Protein AF-A0A924ZFX9-F1 (afdb_monomer_lite)

Sequence (137 aa):
EHDCFSDNTHNSFYYDGLGIQNVYLGHYTRTDGTVITGPALSDLVAAADPAVDAQLKSELAATMAALTALKARADTGMAYDQMIAPGNAEGGALIMGTVDALVTQTASIQRAMGALGLAAAGFEGSDSLDNPTAVFQ

Foldseek 3Di:
DPPVVPLCVLVVQLVVLVVVLCQQQQWDQDPVRDIGHDDHLLVVLCVLPVVLSVQLNVLSVQLNVLSVVLSVVCVVDQGLVNLPPPPNPVSVVSVVSNVVSVVSSVVSVCVSCVSVVNVPPDDPDDCCVVPVVVVVD

pLDDT: mean 92.45, std 11.5, range [55.56, 98.88]

Secondary structure (DSSP, 8-state):
--SGGGT-HHHHHHHHHHHHHHHHHTEEE-TTS-EEE---HHHHHHHH-HHHHHHHHHHHHHHHHHHHHHHHHHHTT--HHHHTSTT-HHHHHHHHHHHHHHHHHHHHHHHHHHHTT-TT------HHHH-GGGGG-

Structure (mmCIF, N/CA/C/O backbone):
data_AF-A0A924ZFX9-F1
#
_entry.id   AF-A0A924ZFX9-F1
#
loop_
_atom_site.group_PDB
_atom_site.id
_atom_site.type_symbol
_atom_site.label_atom_id
_atom_site.label_alt_id
_atom_site.label_comp_id
_atom_site.label_asym_id
_atom_site.label_entity_id
_atom_site.label_seq_id
_atom_site.pdbx_PDB_ins_code
_atom_site.Cartn_x
_atom_site.Cartn_y
_atom_site.Cartn_z
_atom_site.occupancy
_atom_site.B_iso_or_equiv
_atom_site.auth_seq_id
_atom_site.auth_comp_id
_atom_site.auth_asym_id
_atom_site.auth_atom_id
_atom_site.pdbx_PDB_model_num
ATOM 1 N N . GLU A 1 1 ? 15.630 5.091 -5.155 1.00 81.81 1 GLU A N 1
ATOM 2 C CA . GLU A 1 1 ? 15.629 3.643 -5.440 1.00 81.81 1 GLU A CA 1
ATOM 3 C C . GLU A 1 1 ? 16.229 2.916 -4.242 1.00 81.81 1 GLU A C 1
ATOM 5 O O . GLU A 1 1 ? 17.099 3.491 -3.597 1.00 81.81 1 GLU A O 1
ATOM 10 N N . HIS A 1 2 ? 15.750 1.708 -3.940 1.00 84.62 2 HIS A N 1
ATOM 11 C CA . HIS A 1 2 ? 16.272 0.800 -2.907 1.00 84.62 2 HIS A CA 1
ATOM 12 C C . HIS A 1 2 ? 16.592 -0.558 -3.545 1.00 84.62 2 HIS A C 1
ATOM 14 O O . HIS A 1 2 ? 16.018 -0.872 -4.578 1.00 84.62 2 HIS A O 1
ATOM 20 N N . ASP A 1 3 ? 17.481 -1.367 -2.964 1.00 91.31 3 ASP A N 1
ATOM 21 C CA . ASP A 1 3 ? 17.820 -2.714 -3.474 1.00 91.31 3 ASP A CA 1
ATOM 22 C C . ASP A 1 3 ? 18.295 -2.762 -4.943 1.00 91.31 3 ASP A C 1
ATOM 24 O O . ASP A 1 3 ? 18.070 -3.740 -5.656 1.00 91.31 3 ASP A O 1
ATOM 28 N N . CYS A 1 4 ? 18.975 -1.710 -5.408 1.00 88.50 4 CYS A N 1
ATOM 29 C CA . CYS A 1 4 ? 19.415 -1.572 -6.802 1.00 88.50 4 CYS A CA 1
ATOM 30 C C . CYS A 1 4 ? 20.442 -2.629 -7.243 1.00 88.50 4 CYS A C 1
ATOM 32 O O . CYS A 1 4 ? 20.525 -2.953 -8.417 1.00 88.50 4 CYS A O 1
ATOM 34 N N . PHE A 1 5 ? 21.218 -3.213 -6.324 1.00 90.88 5 PHE A N 1
ATOM 35 C CA . PHE A 1 5 ? 22.179 -4.267 -6.680 1.00 90.88 5 PHE A CA 1
ATOM 36 C C . PHE A 1 5 ? 21.525 -5.613 -7.018 1.00 90.88 5 PHE A C 1
ATOM 38 O O . PHE A 1 5 ? 22.186 -6.480 -7.586 1.00 90.88 5 PHE A O 1
ATOM 45 N N . SER A 1 6 ? 20.265 -5.813 -6.631 1.00 93.75 6 SER A N 1
ATOM 46 C CA . SER A 1 6 ? 19.517 -7.052 -6.854 1.00 93.75 6 SER A CA 1
ATOM 47 C C . SER A 1 6 ? 18.289 -6.858 -7.746 1.00 93.75 6 SER A C 1
ATOM 49 O O . SER A 1 6 ? 17.496 -7.789 -7.871 1.00 93.75 6 SER A O 1
ATOM 51 N N . ASP A 1 7 ? 18.117 -5.667 -8.336 1.00 92.12 7 ASP A N 1
ATOM 52 C CA . ASP A 1 7 ? 16.946 -5.264 -9.130 1.00 92.12 7 ASP A CA 1
ATOM 53 C C . ASP A 1 7 ? 15.602 -5.521 -8.420 1.00 92.12 7 ASP A C 1
ATOM 55 O O . ASP A 1 7 ? 14.574 -5.802 -9.042 1.00 92.12 7 ASP A O 1
ATOM 59 N N . ASN A 1 8 ? 15.590 -5.422 -7.085 1.00 96.38 8 ASN A N 1
ATOM 60 C CA . ASN A 1 8 ? 14.489 -5.925 -6.262 1.00 96.38 8 ASN A CA 1
ATOM 61 C C . ASN A 1 8 ? 13.564 -4.834 -5.690 1.00 96.38 8 ASN A C 1
ATOM 63 O O . ASN A 1 8 ? 12.629 -5.152 -4.957 1.00 96.38 8 ASN A O 1
ATOM 67 N N . THR A 1 9 ? 13.764 -3.560 -6.048 1.00 96.56 9 THR A N 1
ATOM 68 C CA . THR A 1 9 ? 13.014 -2.405 -5.506 1.00 96.56 9 THR A CA 1
ATOM 69 C C . THR A 1 9 ? 11.498 -2.594 -5.540 1.00 96.56 9 THR A C 1
ATOM 71 O O . THR A 1 9 ? 10.789 -2.299 -4.581 1.00 96.56 9 THR A O 1
ATOM 74 N N . HIS A 1 10 ? 10.994 -3.107 -6.662 1.00 96.69 10 HIS A N 1
ATOM 75 C CA . HIS A 1 10 ? 9.571 -3.314 -6.899 1.00 96.69 10 HIS A CA 1
ATOM 76 C C . HIS A 1 10 ? 8.964 -4.360 -5.949 1.00 96.69 10 HIS A C 1
ATOM 78 O O . HIS A 1 10 ? 7.811 -4.225 -5.546 1.00 96.69 10 HIS A O 1
ATOM 84 N N . ASN A 1 11 ? 9.737 -5.381 -5.562 1.00 97.56 11 ASN A N 1
ATOM 85 C CA . ASN A 1 11 ? 9.311 -6.371 -4.578 1.00 97.56 11 ASN A CA 1
ATOM 86 C C . ASN A 1 11 ? 9.295 -5.768 -3.179 1.00 97.56 11 ASN A C 1
ATOM 88 O O . ASN A 1 11 ? 8.329 -5.985 -2.456 1.00 97.56 11 ASN A O 1
ATOM 92 N N . SER A 1 12 ? 10.311 -4.984 -2.816 1.00 97.44 12 SER A N 1
ATOM 93 C CA . SER A 1 12 ? 10.366 -4.313 -1.513 1.00 97.44 12 SER A CA 1
ATOM 94 C C . SER A 1 12 ? 9.151 -3.404 -1.319 1.00 97.44 12 SER A C 1
ATOM 96 O O . SER A 1 12 ? 8.390 -3.600 -0.377 1.00 97.44 12 SER A O 1
ATOM 98 N N . PHE A 1 13 ? 8.847 -2.540 -2.293 1.00 97.44 13 PHE A N 1
ATOM 99 C CA . PHE A 1 13 ? 7.642 -1.703 -2.241 1.00 97.44 13 PHE A CA 1
ATOM 100 C C . PHE A 1 13 ? 6.345 -2.514 -2.182 1.00 97.44 13 PHE A C 1
ATOM 102 O O . PHE A 1 13 ? 5.440 -2.179 -1.417 1.00 97.44 13 PHE A O 1
ATOM 109 N N . TYR A 1 14 ? 6.241 -3.584 -2.976 1.00 98.44 14 TYR A N 1
ATOM 110 C CA . TYR A 1 14 ? 5.056 -4.437 -2.974 1.00 98.44 14 TYR A CA 1
ATOM 111 C C . TYR A 1 14 ? 4.818 -5.083 -1.604 1.00 98.44 14 TYR A C 1
ATOM 113 O O . TYR A 1 14 ? 3.699 -5.048 -1.089 1.00 98.44 14 TYR A O 1
ATOM 121 N N . TYR A 1 15 ? 5.859 -5.667 -1.006 1.00 97.88 15 TYR A N 1
ATOM 122 C CA . TYR A 1 15 ? 5.735 -6.381 0.261 1.00 97.88 15 TYR A CA 1
ATOM 123 C C . TYR A 1 15 ? 5.616 -5.442 1.466 1.00 97.88 15 TYR A C 1
ATOM 125 O O . TYR A 1 15 ? 4.912 -5.797 2.412 1.00 97.88 15 TYR A O 1
ATOM 133 N N . ASP A 1 16 ? 6.183 -4.235 1.405 1.00 98.19 16 ASP A N 1
ATOM 134 C CA . ASP A 1 16 ? 5.932 -3.181 2.394 1.00 98.19 16 ASP A CA 1
ATOM 135 C C . ASP A 1 16 ? 4.449 -2.780 2.396 1.00 98.19 16 ASP A C 1
ATOM 137 O O . ASP A 1 16 ? 3.791 -2.801 3.440 1.00 98.19 16 ASP A O 1
ATOM 141 N N . GLY A 1 17 ? 3.876 -2.502 1.217 1.00 98.25 17 GLY A N 1
ATOM 142 C CA . GLY A 1 17 ? 2.450 -2.188 1.081 1.00 98.25 17 GLY A CA 1
ATOM 143 C C . GLY A 1 17 ? 1.540 -3.335 1.527 1.00 98.25 17 GLY A C 1
ATOM 144 O O . GLY A 1 17 ? 0.564 -3.112 2.251 1.00 98.25 17 GLY A O 1
ATOM 145 N N . LEU A 1 18 ? 1.895 -4.576 1.172 1.00 98.25 18 LEU A N 1
ATOM 146 C CA . LEU A 1 18 ? 1.178 -5.768 1.626 1.00 98.25 18 LEU A CA 1
ATOM 147 C C . LEU A 1 18 ? 1.226 -5.898 3.154 1.00 98.25 18 LEU A C 1
ATOM 149 O O . LEU A 1 18 ? 0.219 -6.233 3.775 1.00 98.25 18 LEU A O 1
ATOM 153 N N . GLY A 1 19 ? 2.372 -5.605 3.773 1.00 98.00 19 GLY A N 1
ATOM 154 C CA . GLY A 1 19 ? 2.529 -5.577 5.225 1.00 98.00 19 GLY A CA 1
ATOM 155 C C . GLY A 1 19 ? 1.559 -4.604 5.894 1.00 98.00 19 GLY A C 1
ATOM 156 O O . GLY A 1 19 ? 0.867 -4.986 6.840 1.00 98.00 19 GLY A O 1
ATOM 157 N N . ILE A 1 20 ? 1.435 -3.386 5.357 1.00 98.31 20 ILE A N 1
ATOM 158 C CA . ILE A 1 20 ? 0.490 -2.379 5.862 1.00 98.31 20 ILE A CA 1
ATOM 159 C C . ILE A 1 20 ? -0.956 -2.893 5.776 1.00 98.31 20 ILE A C 1
ATOM 161 O O . ILE A 1 20 ? -1.693 -2.825 6.763 1.00 98.31 20 ILE A O 1
ATOM 165 N N . GLN A 1 21 ? -1.361 -3.450 4.629 1.00 98.50 21 GLN A N 1
ATOM 166 C CA . GLN A 1 21 ? -2.708 -4.001 4.453 1.00 98.50 21 GLN A CA 1
ATOM 167 C C . GLN A 1 21 ? -2.983 -5.161 5.421 1.00 98.50 21 GLN A C 1
ATOM 169 O O . GLN A 1 21 ? -4.037 -5.186 6.058 1.00 98.50 21 GLN A O 1
ATOM 174 N N . ASN A 1 22 ? -2.037 -6.089 5.570 1.00 98.19 22 ASN A N 1
ATOM 175 C CA . ASN A 1 22 ? -2.188 -7.248 6.449 1.00 98.19 22 ASN A CA 1
ATOM 176 C C . ASN A 1 22 ? -2.392 -6.837 7.911 1.00 98.19 22 ASN A C 1
ATOM 178 O O . ASN A 1 22 ? -3.262 -7.387 8.586 1.00 98.19 22 ASN A O 1
ATOM 182 N N . VAL A 1 23 ? -1.621 -5.857 8.397 1.00 97.50 23 VAL A N 1
ATOM 183 C CA . VAL A 1 23 ? -1.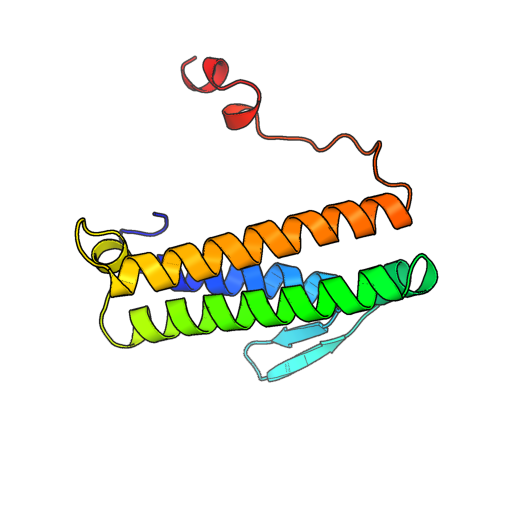756 -5.331 9.7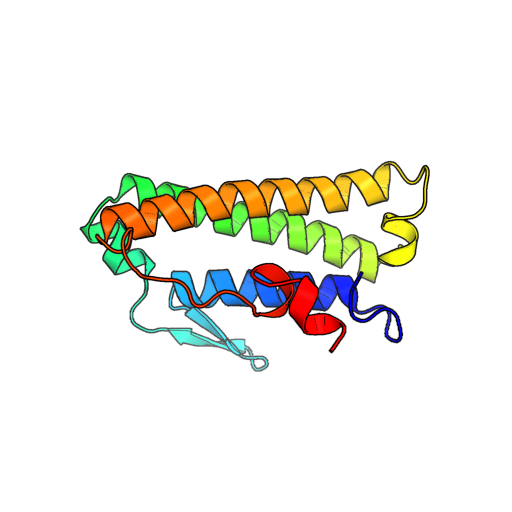65 1.00 97.50 23 VAL A CA 1
ATOM 184 C C . VAL A 1 23 ? -3.107 -4.645 9.951 1.00 97.50 23 VAL A C 1
ATOM 186 O O . VAL A 1 23 ? -3.786 -4.889 10.947 1.00 97.50 23 VAL A O 1
ATOM 189 N N . TYR A 1 24 ? -3.528 -3.818 8.990 1.00 98.50 24 TYR A N 1
ATOM 190 C CA . TYR A 1 24 ? -4.801 -3.110 9.098 1.00 98.50 24 TYR A CA 1
ATOM 191 C C . TYR A 1 24 ? -6.003 -4.064 9.125 1.00 98.50 24 TYR A C 1
ATOM 193 O O . TYR A 1 24 ? -6.915 -3.891 9.936 1.00 98.50 24 TYR A O 1
ATOM 201 N N . LEU A 1 25 ? -5.981 -5.092 8.270 1.00 98.38 25 LEU A N 1
ATOM 202 C CA . LEU A 1 25 ? -7.060 -6.073 8.126 1.00 98.38 25 LEU A CA 1
ATOM 203 C C . LEU A 1 25 ? -6.968 -7.253 9.104 1.00 98.38 25 LEU A C 1
ATOM 205 O O . LEU A 1 25 ? -7.889 -8.064 9.146 1.00 98.38 25 LEU A O 1
ATOM 209 N N . GLY A 1 26 ? -5.875 -7.387 9.860 1.00 98.00 26 GLY A N 1
ATOM 210 C CA . GLY A 1 26 ? -5.663 -8.522 10.763 1.00 98.00 26 GLY A CA 1
ATOM 211 C C . GLY A 1 26 ? -5.596 -9.873 10.037 1.00 98.00 26 GLY A C 1
ATOM 212 O O . GLY A 1 26 ? -5.986 -10.893 10.604 1.00 98.00 26 GLY A O 1
ATOM 213 N N . HIS A 1 27 ? -5.134 -9.891 8.783 1.00 97.56 27 HIS A N 1
ATOM 214 C CA . HIS A 1 27 ? -5.134 -11.067 7.911 1.00 97.56 27 HIS A CA 1
ATOM 215 C C . HIS A 1 27 ? -3.783 -11.220 7.207 1.00 97.56 27 HIS A C 1
ATOM 217 O O . HIS A 1 27 ? -3.323 -10.296 6.546 1.00 97.56 27 HIS A O 1
ATOM 223 N N . TYR A 1 28 ? -3.165 -12.398 7.289 1.00 96.25 28 TYR A N 1
ATOM 224 C CA . TYR A 1 28 ? -1.901 -12.714 6.622 1.00 96.25 28 TYR A CA 1
ATOM 225 C C . TYR A 1 28 ? -1.950 -14.096 5.970 1.00 96.25 28 TYR A C 1
ATOM 227 O O . TYR A 1 28 ? -2.252 -15.088 6.631 1.00 96.25 28 TYR A O 1
ATOM 235 N N . THR A 1 29 ? -1.585 -14.175 4.692 1.00 95.56 29 THR A N 1
ATOM 236 C CA . THR A 1 29 ? -1.395 -15.448 3.987 1.00 95.56 29 THR A CA 1
ATOM 237 C C . THR A 1 29 ? 0.084 -15.820 4.017 1.00 95.56 29 THR A C 1
ATOM 239 O O . THR A 1 29 ? 0.922 -15.098 3.477 1.00 95.56 29 THR A O 1
ATOM 242 N N . ARG A 1 30 ? 0.413 -16.950 4.647 1.00 94.62 30 ARG A N 1
ATOM 243 C CA . ARG A 1 30 ? 1.769 -17.508 4.674 1.00 94.62 30 ARG A CA 1
ATOM 244 C C . ARG A 1 30 ? 2.203 -17.974 3.281 1.00 94.62 30 ARG A C 1
ATOM 246 O O . ARG A 1 30 ? 1.385 -18.211 2.395 1.00 94.62 30 ARG A O 1
ATOM 253 N N . THR A 1 31 ? 3.503 -18.204 3.117 1.00 94.75 31 THR A N 1
ATOM 254 C CA . THR A 1 31 ? 4.091 -18.748 1.880 1.00 94.75 31 THR A CA 1
ATOM 255 C C . THR A 1 31 ? 3.598 -20.154 1.525 1.00 94.75 31 THR A C 1
ATOM 257 O O . THR A 1 31 ? 3.622 -20.522 0.356 1.00 94.75 31 THR A O 1
ATOM 260 N N . ASP A 1 32 ? 3.121 -20.927 2.505 1.00 96.1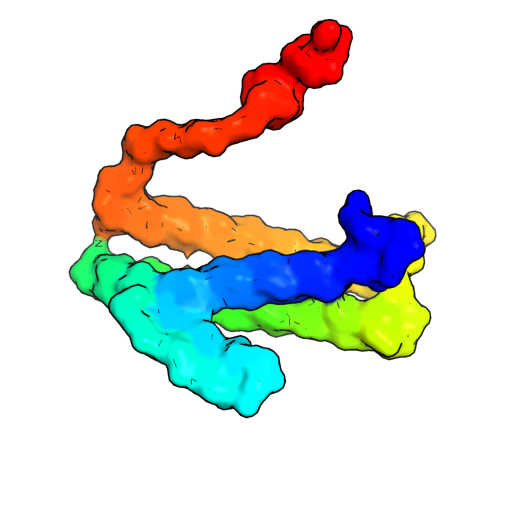2 32 ASP A N 1
ATOM 261 C CA . ASP A 1 32 ? 2.490 -22.238 2.302 1.00 96.12 32 ASP A CA 1
ATOM 262 C C . ASP A 1 32 ? 0.985 -22.150 1.964 1.00 96.12 32 ASP A C 1
ATOM 264 O O . ASP A 1 32 ? 0.315 -23.173 1.836 1.00 96.12 32 ASP A O 1
ATOM 268 N N . GLY A 1 33 ? 0.444 -20.934 1.827 1.00 95.75 33 GLY A N 1
ATOM 269 C CA . GLY A 1 33 ? -0.966 -20.665 1.547 1.00 95.75 33 GLY A CA 1
ATOM 270 C C . GLY A 1 33 ? -1.875 -20.690 2.777 1.00 95.75 33 GLY A C 1
ATOM 271 O O . GLY A 1 33 ? -3.058 -20.372 2.656 1.00 95.75 33 GLY A O 1
ATOM 272 N N . THR A 1 34 ? -1.364 -21.034 3.964 1.00 97.06 34 THR A N 1
ATOM 273 C CA . THR A 1 34 ? -2.171 -20.989 5.188 1.00 97.06 34 THR A CA 1
ATOM 274 C C . THR A 1 34 ? -2.491 -19.548 5.571 1.00 97.06 34 THR A C 1
ATOM 276 O O . THR A 1 34 ? -1.634 -18.665 5.534 1.00 97.06 34 THR A O 1
ATOM 279 N N . VAL A 1 35 ? -3.738 -19.308 5.964 1.00 96.88 35 VAL A N 1
ATOM 280 C CA . VAL A 1 35 ? -4.209 -17.988 6.382 1.00 96.88 35 VAL A CA 1
ATOM 281 C C . VAL A 1 35 ? -4.160 -17.880 7.904 1.00 96.88 35 VAL A C 1
ATOM 283 O O . VAL A 1 35 ? -4.657 -18.750 8.619 1.00 96.88 35 VAL A O 1
ATOM 286 N N . ILE A 1 36 ? -3.571 -16.793 8.395 1.00 96.00 36 ILE A N 1
ATOM 287 C CA . ILE A 1 36 ? -3.637 -16.352 9.785 1.00 96.00 36 ILE A CA 1
ATOM 288 C C . ILE A 1 36 ? -4.596 -15.167 9.854 1.00 96.00 36 ILE A C 1
ATOM 290 O O . ILE A 1 36 ? -4.407 -14.181 9.146 1.00 96.00 36 ILE A O 1
ATOM 294 N N . THR A 1 37 ? -5.579 -15.241 10.745 1.00 96.81 37 THR A N 1
ATOM 295 C CA . THR A 1 37 ? -6.480 -14.127 11.062 1.00 96.81 37 THR A CA 1
ATOM 296 C C . THR A 1 37 ? -6.445 -13.810 12.550 1.00 96.81 37 THR A C 1
ATOM 298 O O . THR A 1 37 ? -6.307 -14.719 13.372 1.00 96.81 37 THR A O 1
ATOM 301 N N . GLY A 1 38 ? -6.629 -12.545 12.907 1.00 94.44 38 GLY A N 1
ATOM 302 C CA . GLY A 1 38 ? -6.739 -12.082 14.288 1.00 94.44 38 GLY A CA 1
ATOM 303 C C . GLY A 1 38 ? -7.528 -10.773 14.389 1.00 94.44 38 GLY A C 1
ATOM 304 O O . GLY A 1 38 ? -8.113 -10.346 13.396 1.00 94.44 38 GLY A O 1
ATOM 305 N N . PRO A 1 39 ? -7.559 -10.140 15.576 1.00 96.38 39 PRO A N 1
ATOM 306 C CA . PRO A 1 39 ? -8.158 -8.818 15.745 1.00 96.38 39 PRO A CA 1
ATOM 307 C C . PRO A 1 39 ? -7.564 -7.805 14.760 1.00 96.38 39 PRO A C 1
ATOM 309 O O . PRO A 1 39 ? -6.340 -7.723 14.630 1.00 96.38 39 PRO A O 1
ATOM 312 N N . ALA A 1 40 ? -8.419 -7.037 14.087 1.00 97.31 40 ALA A N 1
ATOM 313 C CA . ALA A 1 40 ? -8.005 -6.073 13.074 1.00 97.31 40 ALA A CA 1
ATOM 314 C C . ALA A 1 40 ? -8.055 -4.633 13.604 1.00 97.31 40 ALA A C 1
ATOM 316 O O . ALA A 1 40 ? -8.938 -4.267 14.382 1.00 97.31 40 ALA A O 1
ATOM 317 N N . LEU A 1 41 ? -7.153 -3.773 13.119 1.00 97.81 41 LEU A N 1
ATOM 318 C CA . LEU A 1 41 ? -7.286 -2.325 13.330 1.00 97.81 41 LEU A CA 1
ATOM 319 C C . LEU A 1 41 ? -8.545 -1.788 12.641 1.00 97.81 41 LEU A C 1
ATOM 321 O O . LEU A 1 41 ? -9.186 -0.883 13.169 1.00 97.81 41 LEU A O 1
ATOM 325 N N . SER A 1 42 ? -8.918 -2.382 11.504 1.00 98.62 42 SER A N 1
ATOM 326 C CA . SER A 1 42 ? -10.171 -2.107 10.796 1.00 98.62 42 SER A CA 1
ATOM 327 C C . SER A 1 42 ? -11.391 -2.199 11.721 1.00 98.62 42 SER A C 1
ATOM 329 O O . SER A 1 42 ? -12.226 -1.302 11.691 1.00 98.62 42 SER A O 1
ATOM 331 N N . ASP A 1 43 ? -11.458 -3.182 12.629 1.00 98.56 43 ASP A N 1
ATOM 332 C CA . ASP A 1 43 ? -12.586 -3.315 13.566 1.00 98.56 43 ASP A CA 1
ATOM 333 C C . ASP A 1 43 ? -12.664 -2.137 14.552 1.00 98.56 43 ASP A C 1
ATOM 335 O O . ASP A 1 43 ? -13.747 -1.624 14.840 1.00 98.56 43 ASP A O 1
ATOM 339 N N . LEU A 1 44 ? -11.511 -1.673 15.052 1.00 98.12 44 LEU A N 1
ATOM 340 C CA . LEU A 1 44 ? -11.433 -0.519 15.954 1.00 98.12 44 LEU A CA 1
ATOM 341 C C . LEU A 1 44 ? -11.823 0.775 15.240 1.00 98.12 44 LEU A C 1
ATOM 343 O O . LEU A 1 44 ? -12.582 1.579 15.783 1.00 98.12 44 LEU A O 1
ATOM 347 N N . VAL A 1 45 ? -11.322 0.974 14.018 1.00 98.56 45 VAL A N 1
ATOM 348 C CA . VAL A 1 45 ? -11.653 2.155 13.215 1.00 98.56 45 VAL A CA 1
ATOM 349 C C . VAL A 1 45 ? -13.124 2.124 12.824 1.00 98.56 45 VAL A C 1
ATOM 351 O O . VAL A 1 45 ? -13.784 3.141 12.965 1.00 98.56 45 VAL A O 1
ATOM 354 N N . ALA A 1 46 ? -13.676 0.976 12.428 1.00 98.69 46 ALA A N 1
ATOM 355 C CA . ALA A 1 46 ? -15.088 0.846 12.078 1.00 98.69 46 ALA A CA 1
ATOM 356 C C . ALA A 1 46 ? -16.019 1.148 13.260 1.00 98.69 46 ALA A C 1
ATOM 358 O O . ALA A 1 46 ? -17.083 1.740 13.072 1.00 98.69 46 ALA A O 1
ATOM 359 N N . ALA A 1 47 ? -15.618 0.765 14.477 1.00 98.50 47 ALA A N 1
ATOM 360 C CA . ALA A 1 47 ? -16.354 1.086 15.695 1.00 98.50 47 ALA A CA 1
ATOM 361 C C . ALA A 1 47 ? -16.322 2.588 16.035 1.00 98.50 47 ALA A C 1
ATOM 363 O O . ALA A 1 47 ? -17.294 3.102 16.588 1.00 98.50 47 ALA A O 1
ATOM 364 N N . ALA A 1 48 ? -15.227 3.286 15.714 1.00 98.19 48 ALA A N 1
ATOM 365 C CA . ALA A 1 48 ? -15.071 4.719 15.966 1.00 98.19 48 ALA A CA 1
ATOM 366 C C . ALA A 1 48 ? -15.684 5.593 14.853 1.00 98.19 48 ALA A C 1
ATOM 368 O O . ALA A 1 48 ? -16.410 6.544 15.137 1.00 98.19 48 ALA A O 1
ATOM 369 N N . ASP A 1 49 ? -15.398 5.267 13.594 1.00 98.56 49 ASP A N 1
ATOM 370 C CA . ASP A 1 49 ? -15.890 5.932 12.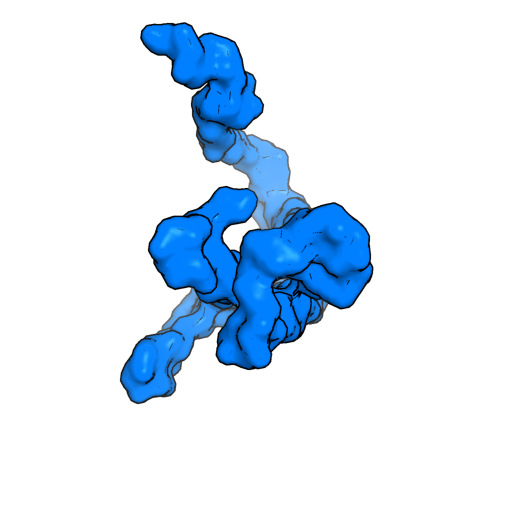389 1.00 98.56 49 ASP A CA 1
ATOM 371 C C . ASP A 1 49 ? -15.941 4.933 11.202 1.00 98.56 49 ASP A C 1
ATOM 373 O O . ASP A 1 49 ? -14.927 4.684 10.533 1.00 98.56 49 ASP A O 1
ATOM 377 N N . PRO A 1 50 ? -17.122 4.368 10.882 1.00 98.62 50 PRO A N 1
ATOM 378 C CA . PRO A 1 50 ? -17.262 3.377 9.814 1.00 98.62 50 PRO A CA 1
ATOM 379 C C . PRO A 1 50 ? -17.014 3.944 8.411 1.00 98.62 50 PRO A C 1
ATOM 381 O O . PRO A 1 50 ? -16.680 3.187 7.497 1.00 98.62 50 PRO A O 1
ATOM 384 N N . ALA A 1 51 ? -17.166 5.258 8.210 1.00 98.69 51 ALA A N 1
ATOM 385 C CA . ALA A 1 51 ? -16.895 5.877 6.918 1.00 98.69 51 ALA A CA 1
ATOM 386 C C . ALA A 1 51 ? -15.384 5.966 6.663 1.00 98.69 51 ALA A C 1
ATOM 388 O O . ALA A 1 51 ? -14.935 5.707 5.545 1.00 98.69 51 ALA A O 1
ATOM 389 N N . VAL A 1 52 ? -14.600 6.278 7.701 1.00 98.56 52 VAL A N 1
ATOM 390 C CA . VAL A 1 52 ? -13.131 6.271 7.623 1.00 98.56 52 VAL A CA 1
ATOM 391 C C . VAL A 1 52 ? -12.595 4.862 7.376 1.00 98.56 52 VAL A C 1
ATOM 393 O O . VAL A 1 52 ? -11.740 4.701 6.509 1.00 98.56 52 VAL A O 1
ATOM 396 N N . ASP A 1 53 ? -13.118 3.839 8.061 1.00 98.88 53 ASP A N 1
ATOM 397 C CA . ASP A 1 53 ? -12.714 2.445 7.816 1.00 98.88 53 ASP A CA 1
ATOM 398 C C . ASP A 1 53 ? -13.008 2.001 6.374 1.00 98.88 53 ASP A C 1
ATOM 400 O O . ASP A 1 53 ? -12.137 1.471 5.681 1.00 98.88 53 ASP A O 1
ATOM 404 N N . ALA A 1 54 ? -14.223 2.259 5.879 1.00 98.88 54 ALA A N 1
ATOM 405 C CA . ALA A 1 54 ? -14.592 1.910 4.510 1.00 98.88 54 ALA A CA 1
ATOM 406 C C . ALA A 1 54 ? -13.685 2.596 3.475 1.00 98.88 54 ALA A C 1
ATOM 408 O O . ALA A 1 54 ? -13.241 1.953 2.519 1.00 98.88 54 ALA A O 1
ATOM 409 N N . GLN A 1 55 ? -13.378 3.879 3.686 1.00 98.81 55 GLN A N 1
ATOM 410 C CA . GLN A 1 55 ? -12.478 4.631 2.821 1.00 98.81 55 GLN A CA 1
ATOM 411 C C . GLN A 1 55 ? -11.055 4.060 2.853 1.00 98.81 55 GLN A C 1
ATOM 413 O O . GLN A 1 55 ? -10.498 3.760 1.797 1.00 98.81 55 GLN A O 1
ATOM 418 N N . LEU A 1 56 ? -10.489 3.836 4.042 1.00 98.81 56 LEU A N 1
ATOM 419 C CA . LEU A 1 56 ? -9.126 3.327 4.180 1.00 98.81 56 LEU A CA 1
ATOM 420 C C . LEU A 1 56 ? -8.981 1.919 3.583 1.00 98.81 56 LEU A C 1
ATOM 422 O O . LEU A 1 56 ? -8.001 1.651 2.894 1.00 98.81 56 LEU A O 1
ATOM 426 N N . LYS A 1 57 ? -9.974 1.032 3.735 1.00 98.88 57 LYS A N 1
ATOM 427 C CA . LYS A 1 57 ? -9.963 -0.276 3.051 1.00 98.88 57 LYS A CA 1
ATOM 428 C C . LYS A 1 57 ? -9.932 -0.143 1.530 1.00 98.88 57 LYS A C 1
ATOM 430 O O . LYS A 1 57 ? -9.191 -0.872 0.871 1.00 98.88 57 LYS A O 1
ATOM 435 N N . SER A 1 58 ? -10.719 0.779 0.972 1.00 98.88 58 SER A N 1
ATOM 436 C CA . SER A 1 58 ? -10.722 1.038 -0.471 1.00 98.88 58 SER A CA 1
ATOM 437 C C . SER A 1 58 ? -9.369 1.561 -0.952 1.00 98.88 58 SER A C 1
ATOM 439 O O . SER A 1 58 ? -8.884 1.147 -2.003 1.00 98.88 58 SER A O 1
ATOM 441 N N . GLU A 1 59 ? -8.747 2.455 -0.190 1.00 98.88 59 GLU A N 1
ATOM 442 C CA . GLU A 1 59 ? -7.453 3.045 -0.538 1.00 98.88 59 GLU A CA 1
ATOM 443 C C . GLU A 1 59 ? -6.304 2.044 -0.384 1.00 98.88 59 GLU A C 1
ATOM 445 O O . GLU A 1 59 ? -5.455 1.971 -1.263 1.00 98.88 59 GLU A O 1
ATOM 450 N N . LEU A 1 60 ? -6.327 1.181 0.639 1.00 98.81 60 LEU A N 1
ATOM 451 C CA . LEU A 1 60 ? -5.394 0.054 0.757 1.00 98.81 60 LEU A CA 1
ATOM 452 C C . LEU A 1 60 ? -5.488 -0.882 -0.454 1.00 98.81 60 LEU A C 1
ATOM 454 O O . LEU A 1 60 ? -4.468 -1.331 -0.976 1.00 98.81 60 LEU A O 1
ATOM 458 N N . ALA A 1 61 ? -6.703 -1.186 -0.920 1.00 98.81 61 ALA A N 1
ATOM 459 C CA . ALA A 1 61 ? -6.897 -1.996 -2.120 1.00 98.81 61 ALA A CA 1
ATOM 460 C C . ALA A 1 61 ? -6.366 -1.292 -3.382 1.00 98.81 61 ALA A C 1
ATOM 462 O O . ALA A 1 61 ? -5.721 -1.933 -4.214 1.00 98.81 61 ALA A O 1
ATOM 463 N N . ALA A 1 62 ? -6.584 0.021 -3.509 1.00 98.88 62 ALA A N 1
ATOM 464 C CA . ALA A 1 62 ? -6.059 0.820 -4.615 1.00 98.88 62 ALA A CA 1
ATOM 465 C C . ALA A 1 62 ? -4.520 0.871 -4.615 1.00 98.88 62 ALA A C 1
ATOM 467 O O . ALA A 1 62 ? -3.904 0.653 -5.660 1.00 98.88 62 ALA A O 1
ATOM 468 N N . THR A 1 63 ? -3.894 1.063 -3.452 1.00 98.88 63 THR A N 1
ATOM 469 C CA . THR A 1 63 ? -2.435 0.994 -3.283 1.00 98.88 63 THR A CA 1
ATOM 470 C C . THR A 1 63 ? -1.894 -0.365 -3.703 1.00 98.88 63 THR A C 1
ATOM 472 O O . THR A 1 63 ? -0.945 -0.432 -4.483 1.00 98.88 63 THR A O 1
ATOM 475 N N . MET A 1 64 ? -2.519 -1.461 -3.259 1.00 98.81 64 MET A N 1
ATOM 476 C CA . MET A 1 64 ? -2.092 -2.802 -3.664 1.00 98.81 64 MET A CA 1
ATOM 477 C C . MET A 1 64 ? -2.247 -3.037 -5.167 1.00 98.81 64 MET A C 1
ATOM 479 O O . MET A 1 64 ? -1.398 -3.699 -5.763 1.00 98.81 64 MET A O 1
ATOM 483 N N . ALA A 1 65 ? -3.275 -2.478 -5.809 1.00 98.88 65 ALA A N 1
ATOM 484 C CA . ALA A 1 65 ? -3.419 -2.547 -7.261 1.00 98.88 65 ALA A CA 1
ATOM 485 C C . ALA A 1 65 ? -2.289 -1.793 -7.988 1.00 98.88 65 ALA A C 1
ATOM 487 O O . ALA A 1 65 ? -1.699 -2.339 -8.922 1.00 98.88 65 ALA A O 1
ATOM 488 N N . ALA A 1 66 ? -1.939 -0.585 -7.532 1.00 98.81 66 ALA A N 1
ATOM 489 C CA . ALA A 1 66 ? -0.841 0.201 -8.100 1.00 98.81 66 ALA A CA 1
ATOM 490 C C . ALA A 1 66 ? 0.521 -0.496 -7.918 1.00 98.81 66 ALA A C 1
ATOM 492 O O . ALA A 1 66 ? 1.257 -0.680 -8.888 1.00 98.81 66 ALA A O 1
ATOM 493 N N . LEU A 1 67 ? 0.806 -0.991 -6.708 1.00 98.75 67 LEU A N 1
ATOM 494 C CA . LEU A 1 67 ? 2.010 -1.771 -6.409 1.00 98.75 67 LEU A CA 1
ATOM 495 C C . LEU A 1 67 ? 2.086 -3.060 -7.231 1.00 98.75 67 LEU A C 1
ATOM 497 O O . LEU A 1 67 ? 3.159 -3.428 -7.701 1.00 98.75 67 LEU A O 1
ATOM 501 N N . THR A 1 68 ? 0.953 -3.739 -7.440 1.00 98.69 68 THR A N 1
ATOM 502 C CA . THR A 1 68 ? 0.887 -4.933 -8.297 1.00 98.69 68 THR A CA 1
ATOM 503 C C . THR A 1 68 ? 1.240 -4.589 -9.739 1.00 98.69 68 THR A C 1
ATOM 505 O O . THR A 1 68 ? 2.002 -5.323 -10.361 1.00 98.69 68 THR A O 1
ATOM 508 N N . ALA A 1 69 ? 0.727 -3.478 -10.274 1.00 98.50 69 ALA A N 1
ATOM 509 C CA . ALA A 1 69 ? 1.046 -3.037 -11.630 1.00 98.50 69 ALA A CA 1
ATOM 510 C C . ALA A 1 69 ? 2.536 -2.683 -11.777 1.00 98.50 69 ALA A C 1
ATOM 512 O O . ALA A 1 69 ? 3.176 -3.121 -12.734 1.00 98.50 69 ALA A O 1
ATOM 513 N N . LEU A 1 70 ? 3.099 -1.959 -10.803 1.00 98.44 70 LEU A N 1
ATOM 514 C CA . LEU A 1 70 ? 4.524 -1.634 -10.746 1.00 98.44 70 LEU A CA 1
ATOM 515 C C . LEU A 1 70 ? 5.385 -2.907 -10.722 1.00 98.44 70 LEU A C 1
ATOM 517 O O . LEU A 1 70 ? 6.273 -3.075 -11.558 1.00 98.44 70 LEU A O 1
ATOM 521 N N . LYS A 1 71 ? 5.083 -3.833 -9.804 1.00 98.31 71 LYS A N 1
ATOM 522 C CA . LYS A 1 71 ? 5.768 -5.125 -9.689 1.00 98.31 71 LYS A CA 1
ATOM 523 C C . LYS A 1 71 ? 5.664 -5.945 -10.972 1.00 98.31 71 LYS A C 1
ATOM 525 O O . LYS A 1 71 ? 6.684 -6.389 -11.485 1.00 98.31 71 LYS A O 1
ATOM 530 N N . ALA A 1 72 ? 4.462 -6.107 -11.518 1.00 98.25 72 ALA A N 1
ATOM 531 C CA . ALA A 1 72 ? 4.251 -6.881 -12.735 1.00 98.25 72 ALA A CA 1
ATOM 532 C C . ALA A 1 72 ? 5.045 -6.305 -13.913 1.00 98.25 72 ALA A C 1
ATOM 534 O O . ALA A 1 72 ? 5.596 -7.059 -14.717 1.00 98.25 72 ALA A O 1
ATOM 535 N N . ARG A 1 73 ? 5.145 -4.974 -14.018 1.00 97.81 73 ARG A N 1
ATOM 536 C CA . ARG A 1 73 ? 5.945 -4.351 -15.071 1.00 97.81 73 ARG A CA 1
ATOM 537 C C . ARG A 1 73 ? 7.440 -4.631 -14.905 1.00 97.81 73 ARG A C 1
ATOM 539 O O . ARG A 1 73 ? 8.105 -4.916 -15.903 1.00 97.81 73 ARG A O 1
ATOM 546 N N . ALA A 1 74 ? 7.935 -4.598 -13.670 1.00 97.25 74 ALA A N 1
ATOM 547 C CA . ALA A 1 74 ? 9.314 -4.953 -13.355 1.00 97.25 74 ALA A CA 1
ATOM 548 C C . ALA A 1 74 ? 9.620 -6.422 -13.674 1.00 97.25 74 ALA A C 1
ATOM 550 O O . ALA A 1 74 ? 10.555 -6.700 -14.423 1.00 97.25 74 ALA A O 1
ATOM 551 N N . ASP A 1 75 ? 8.763 -7.344 -13.227 1.00 96.88 75 ASP A N 1
ATOM 552 C CA . ASP A 1 75 ? 8.898 -8.785 -13.480 1.00 96.88 75 ASP A CA 1
ATOM 553 C C . ASP A 1 75 ? 8.860 -9.139 -14.979 1.00 96.88 75 ASP A C 1
ATOM 555 O O . ASP A 1 75 ? 9.404 -10.159 -15.400 1.00 96.88 75 ASP A O 1
ATOM 559 N N . THR A 1 76 ? 8.201 -8.312 -15.800 1.00 95.50 76 THR A N 1
ATOM 560 C CA . THR A 1 76 ? 8.034 -8.533 -17.249 1.00 95.50 76 THR A CA 1
ATOM 561 C C . THR A 1 76 ? 9.035 -7.767 -18.118 1.00 95.50 76 THR A C 1
ATOM 563 O O . THR A 1 76 ? 8.915 -7.782 -19.344 1.00 95.50 76 THR A O 1
ATOM 566 N N . GLY A 1 77 ? 10.056 -7.145 -17.517 1.00 91.69 77 GLY A N 1
ATOM 567 C CA . GLY A 1 77 ? 11.253 -6.714 -18.246 1.00 91.69 77 GLY A CA 1
ATOM 568 C C . GLY A 1 77 ? 11.484 -5.209 -18.362 1.00 91.69 77 GLY A C 1
ATOM 569 O O . GLY A 1 77 ? 12.209 -4.795 -19.260 1.00 91.69 77 GLY A O 1
ATOM 570 N N . MET A 1 78 ? 10.891 -4.389 -17.492 1.00 96.19 78 MET A N 1
ATOM 571 C CA . MET A 1 78 ? 11.346 -3.007 -17.288 1.00 96.19 78 MET A CA 1
ATOM 572 C C . MET A 1 78 ? 11.733 -2.834 -15.824 1.00 96.19 78 MET A C 1
ATOM 574 O O . MET A 1 78 ? 10.862 -2.591 -14.999 1.00 96.19 78 MET A O 1
ATOM 578 N N . ALA A 1 79 ? 13.015 -2.990 -15.496 1.00 95.06 79 ALA A N 1
ATOM 579 C CA . ALA A 1 79 ? 13.500 -2.850 -14.122 1.00 95.06 79 ALA A CA 1
ATOM 580 C C . ALA A 1 79 ? 13.225 -1.441 -13.556 1.00 95.06 79 ALA A C 1
ATOM 582 O O . ALA A 1 79 ? 12.933 -0.496 -14.296 1.00 95.06 79 ALA A O 1
ATOM 583 N N . TYR A 1 80 ? 13.261 -1.299 -12.229 1.00 96.44 80 TYR A N 1
ATOM 584 C CA . TYR A 1 80 ? 12.858 -0.052 -11.569 1.00 96.44 80 TYR A CA 1
ATOM 585 C C . TYR A 1 80 ? 13.750 1.141 -11.965 1.00 96.44 80 TYR A C 1
ATOM 587 O O . TYR A 1 80 ? 13.239 2.239 -12.197 1.00 96.44 80 TYR A O 1
ATOM 595 N N . ASP A 1 81 ? 15.055 0.926 -12.127 1.00 95.00 81 ASP A N 1
ATOM 596 C CA . ASP A 1 81 ? 16.025 1.911 -12.624 1.00 95.00 81 ASP A CA 1
ATOM 597 C C . ASP A 1 81 ? 15.679 2.425 -14.039 1.00 95.00 81 ASP A C 1
ATOM 599 O O . ASP A 1 81 ? 15.771 3.618 -14.338 1.00 95.00 81 ASP A O 1
ATOM 603 N N . GLN A 1 82 ? 15.185 1.544 -14.907 1.00 96.31 82 GLN A N 1
ATOM 604 C CA . GLN A 1 82 ? 14.685 1.899 -16.230 1.00 96.31 82 GLN A CA 1
ATOM 605 C C . GLN A 1 82 ? 13.383 2.689 -16.132 1.00 96.31 82 GLN A C 1
ATOM 607 O O . GLN A 1 82 ? 13.164 3.594 -16.938 1.00 96.31 82 GLN A O 1
ATOM 612 N N . MET A 1 83 ? 12.519 2.385 -15.157 1.00 97.12 83 MET A N 1
ATOM 613 C CA . MET A 1 83 ? 11.278 3.134 -14.943 1.00 97.12 83 MET A CA 1
ATOM 614 C C . MET A 1 83 ? 11.534 4.582 -14.515 1.00 97.12 83 MET A C 1
ATOM 616 O O . MET A 1 83 ? 10.808 5.471 -14.956 1.00 97.12 83 MET A O 1
ATOM 620 N N . ILE A 1 84 ? 12.566 4.832 -13.700 1.00 96.12 84 ILE A N 1
ATOM 621 C CA . ILE A 1 84 ? 12.964 6.191 -13.282 1.00 96.12 84 ILE A CA 1
ATOM 622 C C . ILE A 1 84 ? 13.810 6.929 -14.326 1.00 96.12 84 ILE A C 1
ATOM 624 O O . ILE A 1 84 ? 14.104 8.113 -14.143 1.00 96.12 84 ILE A O 1
ATOM 628 N N . ALA A 1 85 ? 14.226 6.259 -15.405 1.00 96.69 85 ALA A N 1
ATOM 629 C CA . ALA A 1 85 ? 15.075 6.865 -16.418 1.00 96.69 85 ALA A CA 1
ATOM 630 C C . ALA A 1 85 ? 14.401 8.112 -17.033 1.00 96.69 85 ALA A C 1
ATOM 632 O O . ALA A 1 85 ? 13.215 8.070 -17.386 1.00 96.69 85 ALA A O 1
ATOM 633 N N . PRO A 1 86 ? 15.138 9.228 -17.214 1.00 96.38 86 PRO A N 1
ATOM 634 C CA . PRO A 1 86 ? 14.582 10.436 -17.811 1.00 96.38 86 PRO A CA 1
ATOM 635 C C . PRO A 1 86 ? 13.929 10.159 -19.170 1.00 96.38 86 PRO A C 1
ATOM 637 O O . PRO A 1 86 ? 14.539 9.566 -20.057 1.00 96.38 86 PRO A O 1
ATOM 640 N N . GLY A 1 87 ? 12.687 10.615 -19.343 1.00 96.31 87 GLY A N 1
ATOM 641 C CA . GLY A 1 87 ? 11.925 10.429 -20.582 1.00 96.31 87 GLY A CA 1
ATOM 642 C C . GLY A 1 87 ? 11.154 9.109 -20.684 1.00 96.31 87 GLY A C 1
ATOM 643 O O . GLY A 1 87 ? 10.380 8.953 -21.629 1.00 96.31 87 GLY A O 1
ATOM 644 N N . ASN A 1 88 ? 11.279 8.189 -19.719 1.00 97.88 88 ASN A N 1
ATOM 645 C CA . ASN A 1 88 ? 10.416 7.011 -19.650 1.00 97.88 88 ASN A CA 1
ATOM 646 C C . ASN A 1 88 ? 9.039 7.379 -19.067 1.00 97.88 88 ASN A C 1
ATOM 648 O O . ASN A 1 88 ? 8.788 7.258 -17.870 1.00 97.88 88 ASN A O 1
ATOM 652 N N . ALA A 1 89 ? 8.134 7.852 -19.927 1.00 98.12 89 ALA A N 1
ATOM 653 C CA . ALA A 1 89 ? 6.792 8.263 -19.513 1.00 98.12 89 ALA A CA 1
ATOM 654 C C . ALA A 1 89 ? 5.949 7.102 -18.950 1.00 98.12 89 ALA A C 1
ATOM 656 O O . ALA A 1 89 ? 5.155 7.316 -18.038 1.00 98.12 89 ALA A O 1
ATOM 657 N N . GLU A 1 90 ? 6.127 5.882 -19.469 1.00 97.44 90 GLU A N 1
ATOM 658 C CA . GLU A 1 90 ? 5.410 4.689 -19.000 1.00 97.44 90 GLU A CA 1
ATOM 659 C C . GLU A 1 90 ? 5.843 4.312 -17.576 1.00 97.44 90 GLU A C 1
ATOM 661 O O . GLU A 1 90 ? 5.005 4.190 -16.682 1.00 97.44 90 GLU A O 1
ATOM 666 N N . GLY A 1 91 ? 7.154 4.191 -17.350 1.00 97.75 91 GLY A N 1
ATOM 667 C CA . GLY A 1 91 ? 7.718 3.897 -16.033 1.00 97.75 91 GLY A CA 1
ATOM 668 C C . GLY A 1 91 ? 7.414 4.990 -15.010 1.00 97.75 91 GLY A C 1
ATOM 669 O O . GLY A 1 91 ? 6.954 4.699 -13.905 1.00 97.75 91 GLY A O 1
ATOM 670 N N . GLY A 1 92 ? 7.568 6.255 -15.410 1.00 98.06 92 GLY A N 1
ATOM 671 C CA . GLY A 1 92 ? 7.218 7.401 -14.577 1.00 98.06 92 GLY A CA 1
ATOM 672 C C . GLY A 1 92 ? 5.747 7.400 -14.154 1.00 98.06 92 GLY A C 1
ATOM 673 O O . GLY A 1 92 ? 5.449 7.683 -12.996 1.00 98.06 92 GLY A O 1
ATOM 674 N N . ALA A 1 93 ? 4.825 7.022 -15.045 1.00 98.44 93 ALA A N 1
ATOM 675 C CA . ALA A 1 93 ? 3.403 6.935 -14.717 1.00 98.44 93 ALA A CA 1
ATOM 676 C C . ALA A 1 93 ? 3.092 5.826 -13.695 1.00 98.44 93 ALA A C 1
ATOM 678 O O . ALA A 1 93 ? 2.294 6.050 -12.787 1.00 98.44 93 ALA A O 1
ATOM 679 N N . LEU A 1 94 ? 3.734 4.656 -13.797 1.00 98.50 94 LEU A N 1
ATOM 680 C CA . LEU A 1 94 ? 3.567 3.562 -12.825 1.00 98.50 94 LEU A CA 1
ATOM 681 C C . LEU A 1 94 ? 4.061 3.952 -11.428 1.00 98.50 94 LEU A C 1
ATOM 683 O O . LEU A 1 94 ? 3.392 3.685 -10.425 1.00 98.50 94 LEU A O 1
ATOM 687 N N . ILE A 1 95 ? 5.219 4.612 -11.367 1.00 98.12 95 ILE A N 1
ATOM 688 C CA . ILE A 1 95 ? 5.796 5.099 -10.113 1.00 98.12 95 ILE A CA 1
ATOM 689 C C . ILE A 1 95 ? 4.893 6.167 -9.502 1.00 98.12 95 ILE A C 1
ATOM 691 O O . ILE A 1 95 ? 4.512 6.042 -8.341 1.00 98.12 95 ILE A O 1
ATOM 695 N N . MET A 1 96 ? 4.498 7.180 -10.277 1.00 98.19 96 MET A N 1
ATOM 696 C CA . MET A 1 96 ? 3.654 8.258 -9.759 1.00 98.19 96 MET A CA 1
ATOM 697 C C . MET A 1 96 ? 2.272 7.759 -9.337 1.00 98.19 96 MET A C 1
ATOM 699 O O . MET A 1 96 ? 1.805 8.143 -8.273 1.00 98.19 96 MET A O 1
ATOM 703 N N . GLY A 1 97 ? 1.664 6.825 -10.075 1.00 98.50 97 GLY A N 1
ATOM 704 C CA . GLY A 1 97 ? 0.404 6.201 -9.658 1.00 98.50 97 GLY A CA 1
ATOM 705 C C . GLY A 1 97 ? 0.518 5.441 -8.330 1.00 98.50 97 GLY A C 1
ATOM 706 O O . GLY A 1 97 ? -0.409 5.460 -7.523 1.00 98.50 97 GLY A O 1
ATOM 707 N N . THR A 1 98 ? 1.671 4.819 -8.068 1.00 98.38 98 THR A N 1
ATOM 708 C CA . THR A 1 98 ? 1.964 4.172 -6.779 1.00 98.38 98 THR A CA 1
ATOM 709 C C . THR A 1 98 ? 2.144 5.205 -5.662 1.00 98.38 98 THR A C 1
ATOM 711 O O . THR A 1 98 ? 1.578 5.045 -4.581 1.00 98.38 98 THR A O 1
ATOM 714 N N . VAL A 1 99 ? 2.895 6.281 -5.923 1.00 98.25 99 VAL A N 1
ATOM 715 C CA . VAL A 1 99 ? 3.108 7.387 -4.973 1.00 98.25 99 VAL A CA 1
ATOM 716 C C . VAL A 1 99 ? 1.784 8.051 -4.599 1.00 98.25 99 VAL A C 1
ATOM 718 O O . VAL A 1 99 ? 1.500 8.206 -3.414 1.00 98.25 99 VAL A O 1
ATOM 721 N N . ASP A 1 100 ? 0.945 8.385 -5.577 1.00 98.50 100 ASP A N 1
ATOM 722 C CA . ASP A 1 100 ? -0.338 9.054 -5.349 1.00 98.50 100 ASP A CA 1
ATOM 723 C C . ASP A 1 100 ? -1.291 8.189 -4.508 1.00 98.50 100 ASP A C 1
ATOM 725 O O . ASP A 1 100 ? -1.973 8.697 -3.608 1.00 98.50 100 ASP A O 1
ATOM 729 N N . ALA A 1 101 ? -1.307 6.871 -4.744 1.00 98.69 101 ALA A N 1
ATOM 730 C CA . ALA A 1 101 ? -2.084 5.931 -3.940 1.00 98.69 101 ALA A CA 1
ATOM 731 C C . ALA A 1 101 ? -1.585 5.874 -2.484 1.00 98.69 101 ALA A C 1
ATOM 733 O O . ALA A 1 101 ? -2.390 5.977 -1.556 1.00 98.69 101 ALA A O 1
ATOM 734 N N . LEU A 1 102 ? -0.265 5.810 -2.272 1.00 98.31 102 LEU A N 1
ATOM 735 C CA . LEU A 1 102 ? 0.342 5.824 -0.935 1.00 98.31 102 LEU A CA 1
ATOM 736 C C . LEU A 1 102 ? 0.087 7.142 -0.189 1.00 98.31 102 LEU A C 1
ATOM 738 O O . LEU A 1 102 ? -0.235 7.125 1.001 1.00 98.31 102 LEU A O 1
ATOM 742 N N . VAL A 1 103 ? 0.187 8.286 -0.873 1.00 98.12 103 VAL A N 1
ATOM 743 C CA . VAL A 1 103 ? -0.122 9.610 -0.304 1.00 98.12 103 VAL A CA 1
ATOM 744 C C . VAL A 1 103 ? -1.590 9.685 0.117 1.00 98.12 103 VAL A C 1
ATOM 746 O O . VAL A 1 103 ? -1.891 10.111 1.233 1.00 98.12 103 VAL A O 1
ATOM 749 N N . THR A 1 104 ? -2.498 9.213 -0.737 1.00 98.19 104 THR A N 1
ATOM 750 C CA . THR A 1 104 ? -3.937 9.170 -0.445 1.00 98.19 104 THR A CA 1
ATOM 751 C C . THR A 1 104 ? -4.225 8.286 0.771 1.00 98.19 104 THR A C 1
ATOM 753 O O . THR A 1 104 ? -4.819 8.750 1.744 1.00 98.19 104 THR A O 1
ATOM 756 N N . GLN A 1 105 ? -3.705 7.055 0.773 1.00 98.19 105 GLN A N 1
ATOM 757 C CA . GLN A 1 105 ? -3.826 6.120 1.893 1.00 98.19 105 GLN A CA 1
ATOM 758 C C . GLN A 1 105 ? -3.287 6.716 3.204 1.00 98.19 105 GLN A C 1
ATOM 760 O O . GLN A 1 105 ? -3.884 6.528 4.265 1.00 98.19 105 GLN A O 1
ATOM 765 N N . THR A 1 106 ? -2.175 7.455 3.151 1.00 97.00 106 THR A N 1
ATOM 766 C CA . THR A 1 106 ? -1.560 8.085 4.331 1.00 97.00 106 THR A CA 1
ATOM 767 C C . THR A 1 106 ? -2.505 9.094 4.982 1.00 97.00 106 THR A C 1
ATOM 769 O O . THR A 1 106 ? -2.643 9.107 6.207 1.00 97.00 106 THR A O 1
ATOM 772 N N . ALA A 1 107 ? -3.218 9.894 4.184 1.00 96.75 107 ALA A N 1
ATOM 773 C CA . ALA A 1 107 ? -4.208 10.834 4.703 1.00 96.75 107 ALA A CA 1
ATOM 774 C C . ALA A 1 107 ? -5.359 10.113 5.434 1.00 96.75 107 ALA A C 1
ATOM 776 O O . ALA A 1 107 ? -5.793 10.558 6.500 1.00 96.75 107 ALA A O 1
ATOM 777 N N . SER A 1 108 ? -5.829 8.968 4.930 1.00 97.88 108 SER A N 1
ATOM 778 C CA . SER A 1 108 ? -6.856 8.178 5.625 1.00 97.88 108 SER A CA 1
ATOM 779 C C . SER A 1 108 ? -6.336 7.458 6.863 1.00 97.88 108 SER A C 1
ATOM 781 O O . SER A 1 108 ? -7.074 7.354 7.842 1.00 97.88 108 SER A O 1
ATOM 783 N N . ILE A 1 109 ? -5.067 7.035 6.890 1.00 97.06 109 ILE A N 1
ATOM 784 C CA . ILE A 1 109 ? -4.429 6.531 8.118 1.00 97.06 109 ILE A CA 1
ATOM 785 C C . ILE A 1 109 ? -4.430 7.624 9.194 1.00 97.06 109 ILE A C 1
ATOM 787 O O . ILE A 1 109 ? -4.833 7.369 10.327 1.00 97.06 109 ILE A O 1
ATOM 791 N N . GLN A 1 110 ? -4.072 8.862 8.846 1.00 94.88 110 GLN A N 1
ATOM 792 C CA . GLN A 1 110 ? -4.117 9.993 9.782 1.00 94.88 110 GLN A CA 1
ATOM 793 C C . GLN A 1 110 ? -5.544 10.287 10.271 1.00 94.88 110 GLN A C 1
ATOM 795 O O . GLN A 1 110 ? -5.753 10.583 11.449 1.00 94.88 110 GLN A O 1
ATOM 800 N N . ARG A 1 111 ? -6.554 10.153 9.403 1.00 96.50 111 ARG A N 1
ATOM 801 C CA . ARG A 1 111 ? -7.964 10.267 9.813 1.00 96.50 111 ARG A CA 1
ATOM 802 C C . ARG A 1 111 ? -8.388 9.142 10.753 1.00 96.50 111 ARG A C 1
ATOM 804 O O . ARG A 1 111 ? -9.051 9.422 11.747 1.00 96.50 111 ARG A O 1
ATOM 811 N N . ALA A 1 112 ? -7.975 7.903 10.485 1.00 97.25 112 ALA A N 1
ATOM 812 C CA . ALA A 1 112 ? -8.229 6.761 11.360 1.00 97.25 112 ALA A CA 1
ATOM 813 C C . ALA A 1 112 ? -7.596 6.970 12.742 1.00 97.25 112 ALA A C 1
ATOM 815 O O . ALA A 1 112 ? -8.246 6.764 13.763 1.00 97.25 112 ALA A O 1
ATOM 816 N N . MET A 1 113 ? -6.365 7.481 12.790 1.00 95.69 113 MET A N 1
ATOM 817 C CA . MET A 1 113 ? -5.732 7.883 14.044 1.00 95.69 113 MET A CA 1
ATOM 818 C C . MET A 1 113 ? -6.520 8.962 14.788 1.00 95.69 113 MET A C 1
ATOM 820 O O . MET A 1 113 ? -6.689 8.868 16.002 1.00 95.69 113 MET A O 1
ATOM 824 N N . GLY A 1 114 ? -7.004 9.981 14.073 1.00 95.00 114 GLY A N 1
ATOM 825 C CA . GLY A 1 114 ? -7.849 11.028 14.640 1.00 95.00 114 GLY A CA 1
ATOM 826 C C . GLY A 1 114 ? -9.130 10.466 15.259 1.00 95.00 114 GLY A C 1
ATOM 827 O O . GLY A 1 114 ? -9.443 10.799 16.401 1.00 95.00 114 GLY A O 1
ATOM 828 N N . ALA A 1 115 ? -9.817 9.560 14.555 1.00 96.06 115 ALA A N 1
ATOM 829 C CA . ALA A 1 115 ? -11.016 8.877 15.050 1.00 96.06 115 ALA A CA 1
ATOM 830 C C . ALA A 1 115 ? -10.746 8.051 16.321 1.00 96.06 115 ALA A C 1
ATOM 832 O O . ALA A 1 115 ? -11.593 7.982 17.208 1.00 96.06 115 ALA A O 1
ATOM 833 N N . LEU A 1 116 ? -9.545 7.479 16.445 1.00 95.75 116 LEU A N 1
ATOM 834 C CA . LEU A 1 116 ? -9.106 6.728 17.624 1.00 95.75 116 LEU A CA 1
ATOM 835 C C . LEU A 1 116 ? -8.519 7.609 18.744 1.00 95.75 116 LEU A C 1
ATOM 837 O O . LEU A 1 116 ? -8.072 7.085 19.763 1.00 95.75 116 LEU A O 1
ATOM 841 N N . GLY A 1 117 ? -8.490 8.936 18.579 1.00 93.88 117 GLY A N 1
ATOM 842 C CA . GLY A 1 117 ? -7.924 9.857 19.571 1.00 93.88 117 GLY A CA 1
ATOM 843 C C . GLY A 1 117 ? -6.393 9.817 19.671 1.00 93.88 117 GLY A C 1
ATOM 844 O O . GLY A 1 117 ? -5.832 10.262 20.669 1.00 93.88 117 GLY A O 1
ATOM 845 N N . LEU A 1 118 ? -5.705 9.310 18.644 1.00 90.00 118 LEU A N 1
ATOM 846 C CA . LEU A 1 118 ? -4.247 9.129 18.608 1.00 90.00 118 LEU A CA 1
ATOM 847 C C . LEU A 1 118 ? -3.492 10.321 17.997 1.00 90.00 118 LEU A C 1
ATOM 849 O O . LEU A 1 118 ? -2.280 10.258 17.825 1.00 90.00 118 LEU A O 1
ATOM 853 N N . ALA A 1 119 ? -4.176 11.424 17.682 1.00 72.06 119 ALA A N 1
ATOM 854 C CA . ALA A 1 119 ? -3.580 12.593 17.021 1.00 72.06 119 ALA A CA 1
ATOM 855 C C . ALA A 1 119 ? -2.453 13.279 17.827 1.00 72.06 119 ALA A C 1
ATOM 857 O O . ALA A 1 119 ? -1.660 14.017 17.253 1.00 72.06 119 ALA A O 1
ATOM 858 N N . ALA A 1 120 ? -2.380 13.042 19.142 1.00 63.38 120 ALA A N 1
ATOM 859 C CA . ALA A 1 120 ? -1.329 13.557 20.024 1.00 63.38 120 ALA A CA 1
ATOM 860 C C . ALA A 1 120 ? -0.204 12.541 20.306 1.00 63.38 120 ALA A C 1
ATOM 862 O O . ALA A 1 120 ? 0.680 12.826 21.114 1.00 63.38 120 ALA A O 1
ATOM 863 N N . ALA A 1 121 ? -0.236 11.352 19.692 1.00 64.25 121 ALA A N 1
ATOM 864 C 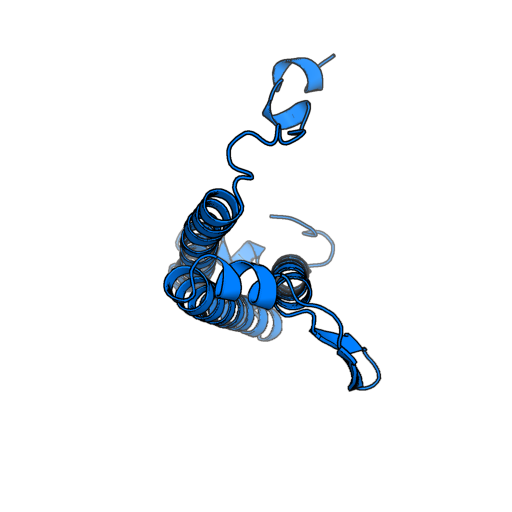CA . ALA A 1 121 ? 0.850 10.392 19.823 1.00 64.25 121 ALA A CA 1
ATOM 865 C C . ALA A 1 121 ? 2.105 10.980 19.162 1.00 64.25 121 ALA A C 1
ATOM 867 O O . ALA A 1 121 ? 2.121 11.238 17.959 1.00 64.25 121 ALA A O 1
ATOM 868 N N . GLY A 1 122 ? 3.145 11.228 19.960 1.00 61.06 122 GLY A N 1
ATOM 869 C CA . GLY A 1 122 ? 4.458 11.567 19.430 1.00 61.06 122 GLY A CA 1
ATOM 870 C C . GLY A 1 122 ? 4.964 10.383 18.621 1.00 61.06 122 GLY A C 1
ATOM 871 O O . GLY A 1 122 ? 5.202 9.314 19.179 1.00 61.06 122 GLY A O 1
ATOM 872 N N . PHE A 1 123 ? 5.079 10.556 17.310 1.00 68.56 123 PHE A N 1
ATOM 873 C CA . PHE A 1 123 ? 5.821 9.616 16.490 1.00 68.56 123 PHE A CA 1
ATOM 874 C C . PHE A 1 123 ? 7.301 9.857 16.728 1.00 68.56 123 PHE A C 1
ATOM 876 O O . PHE A 1 123 ? 7.776 10.982 16.580 1.00 68.56 123 PHE A O 1
ATOM 883 N N . GLU A 1 124 ? 8.015 8.806 17.115 1.00 62.09 124 GLU A N 1
ATOM 884 C CA . GLU A 1 124 ? 9.466 8.805 17.018 1.00 62.09 124 GLU A CA 1
ATOM 885 C C . GLU A 1 124 ? 9.791 8.844 15.525 1.00 62.09 124 GLU A C 1
ATOM 887 O O . GLU A 1 124 ? 9.522 7.890 14.790 1.00 62.09 124 GLU A O 1
ATOM 892 N N . GLY A 1 125 ? 10.228 10.008 15.050 1.00 62.16 125 GLY A N 1
ATOM 893 C CA . GLY A 1 125 ? 10.744 10.118 13.700 1.00 62.16 125 GLY A CA 1
ATOM 894 C C . GLY A 1 125 ? 12.184 9.611 13.649 1.00 62.16 125 GLY A C 1
ATOM 895 O O . GLY A 1 125 ? 12.664 8.917 14.547 1.00 62.16 125 GLY A O 1
ATOM 896 N N . SER A 1 126 ? 12.872 9.875 12.548 1.00 64.62 126 SER A N 1
ATOM 897 C CA . SER A 1 126 ? 14.255 9.432 12.388 1.00 64.62 126 SER A CA 1
ATOM 898 C C . SER A 1 126 ? 15.178 10.595 12.682 1.00 64.62 126 SER A C 1
ATOM 900 O O . SER A 1 126 ? 15.006 11.644 12.074 1.00 64.62 126 SER A O 1
ATOM 902 N N . ASP A 1 127 ? 16.237 10.387 13.467 1.00 65.44 127 ASP A N 1
ATOM 903 C CA . ASP A 1 127 ? 17.304 11.385 13.629 1.00 65.44 127 ASP A CA 1
ATOM 904 C C . ASP A 1 127 ? 17.819 11.893 12.275 1.00 65.44 127 ASP A C 1
ATOM 906 O O . ASP A 1 127 ? 18.124 13.068 12.124 1.00 65.44 127 ASP A O 1
ATOM 910 N N . SER A 1 128 ? 17.848 11.040 11.247 1.00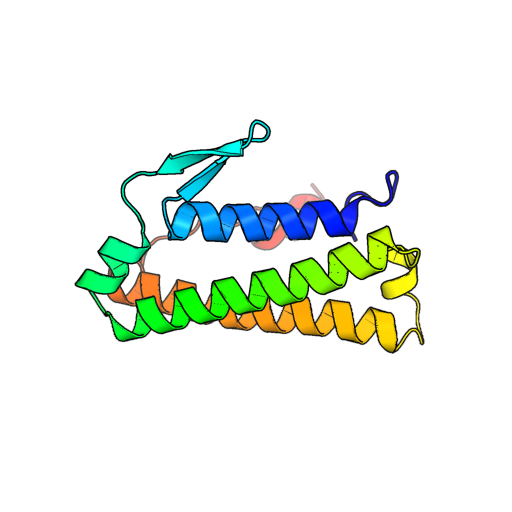 61.62 128 SER A N 1
ATOM 911 C CA . SER A 1 128 ? 18.282 11.429 9.901 1.00 61.62 128 SER A CA 1
ATOM 912 C C . SER A 1 128 ? 17.286 12.309 9.131 1.00 61.62 128 SER A C 1
ATOM 914 O O . SER A 1 128 ? 17.693 13.036 8.225 1.00 61.62 128 SER A O 1
ATOM 916 N N . LEU A 1 129 ? 16.000 12.268 9.491 1.00 58.31 129 LEU A N 1
ATOM 917 C CA . LEU A 1 129 ? 14.921 13.042 8.867 1.00 58.31 129 LEU A CA 1
ATOM 918 C C . LEU A 1 129 ? 14.544 14.280 9.694 1.00 58.31 129 LEU A C 1
ATOM 920 O O . LEU A 1 129 ? 14.299 15.343 9.129 1.00 58.31 129 LEU A O 1
ATOM 924 N N . ASP A 1 130 ? 14.561 14.158 11.018 1.00 72.25 130 ASP A N 1
ATOM 925 C CA . ASP A 1 130 ? 14.196 15.207 11.973 1.00 72.25 130 ASP A CA 1
ATOM 926 C C . ASP A 1 130 ? 15.401 16.066 12.374 1.00 72.25 130 ASP A C 1
ATOM 928 O O . ASP A 1 130 ? 15.252 17.221 12.775 1.00 72.25 130 ASP A O 1
ATOM 932 N N . ASN A 1 131 ? 16.611 15.516 12.240 1.00 68.00 131 ASN A N 1
ATOM 933 C CA . ASN A 1 131 ? 17.876 16.191 12.500 1.00 68.00 131 ASN A CA 1
ATOM 934 C C . ASN A 1 131 ? 18.917 15.855 11.409 1.00 68.00 131 ASN A C 1
ATOM 936 O O . ASN A 1 131 ? 19.956 15.251 11.686 1.00 68.00 131 ASN A O 1
ATOM 940 N N . PRO A 1 132 ? 18.702 16.290 10.152 1.00 64.25 132 PRO A N 1
ATOM 941 C CA . PRO A 1 132 ? 19.600 15.982 9.033 1.00 64.25 132 PRO A CA 1
ATOM 942 C C . PRO A 1 132 ? 21.048 16.453 9.260 1.00 64.25 132 PRO A C 1
ATOM 944 O O . PRO A 1 132 ? 21.977 15.952 8.630 1.00 64.25 132 PRO A O 1
ATOM 947 N N . THR A 1 133 ? 21.269 17.392 10.185 1.00 72.56 133 THR A N 1
ATOM 948 C CA . THR A 1 133 ? 22.605 17.838 10.600 1.00 72.56 133 THR A CA 1
ATOM 949 C C . THR A 1 133 ? 23.363 16.841 11.482 1.00 72.56 133 THR A C 1
ATOM 951 O O . THR A 1 133 ? 24.587 16.922 11.539 1.00 72.56 133 THR A O 1
ATOM 954 N N . ALA A 1 134 ? 22.684 15.893 12.136 1.00 68.25 134 ALA A N 1
ATOM 955 C CA . ALA A 1 134 ? 23.312 14.855 12.958 1.00 68.25 134 ALA A CA 1
ATOM 956 C C . ALA A 1 134 ? 23.922 13.706 12.137 1.00 68.25 134 ALA A C 1
ATOM 958 O O . ALA A 1 134 ? 24.769 12.982 12.644 1.00 68.25 134 ALA A O 1
ATOM 959 N N . VAL A 1 135 ? 23.543 13.554 10.863 1.00 60.97 135 VAL A N 1
ATOM 960 C CA . VAL A 1 135 ? 24.034 12.475 9.980 1.00 60.97 135 VAL A CA 1
ATOM 961 C C . VAL A 1 135 ? 25.505 12.667 9.580 1.00 60.97 135 VAL A C 1
ATOM 963 O O . VAL A 1 135 ? 26.170 11.722 9.163 1.00 60.97 135 VAL A O 1
ATOM 966 N N . PHE A 1 136 ? 26.020 13.893 9.695 1.00 65.44 136 PHE A N 1
ATOM 967 C CA . PHE A 1 136 ? 27.372 14.269 9.270 1.00 65.44 136 PHE A CA 1
ATOM 968 C C . PHE A 1 136 ? 28.344 14.518 10.441 1.00 65.44 136 PHE A C 1
ATOM 970 O O . PHE A 1 136 ? 29.391 15.134 10.227 1.00 65.44 136 PHE A O 1
ATOM 977 N N . GLN A 1 137 ? 28.003 14.074 11.658 1.00 55.56 137 GLN A N 1
ATOM 978 C CA . GLN A 1 137 ? 28.902 14.033 12.825 1.00 55.56 137 GLN A CA 1
ATOM 979 C C . GLN A 1 137 ? 29.338 12.597 13.113 1.00 55.56 137 GLN A C 1
ATOM 981 O O . GLN A 1 137 ? 30.520 12.427 13.486 1.00 55.56 137 GLN A O 1
#

Radius of gyration: 17.4 Å; chains: 1; bounding box: 46×40×41 Å